Protein AF-A0A7S0C6I2-F1 (afdb_monomer)

Radius of gyration: 25.21 Å; Cα contacts (8 Å, |Δi|>4): 62; chains: 1; bounding box: 60×51×54 Å

InterPro domains:
  IPR029026 tRNA (guanine-N1-)-methyltransferase, N-terminal [G3DSA:3.40.1280.10] (1-73)
  IPR029028 Alpha/beta knot methyltransferases [SSF75217] (2-34)
  IPR033671 tRNA (guanosine(18)-2'-O)-methyltransferase [PTHR43453] (1-74)

Solvent-accessible surface area (backbone atoms only — not comparable to full-atom values): 8639 Å² total; per-residue (Å²): 118,74,87,77,50,95,73,87,85,82,80,93,74,83,79,93,60,92,72,72,57,70,69,58,51,50,50,55,52,51,51,52,48,44,70,77,40,64,76,73,64,75,80,67,49,72,68,55,51,35,53,49,39,52,56,52,48,24,56,55,36,38,70,65,70,51,49,74,67,54,50,52,51,52,50,53,42,51,53,44,28,52,60,16,54,70,51,66,79,50,65,74,92,76,56,50,74,70,56,50,52,45,37,52,51,16,55,54,42,43,52,54,48,52,55,50,52,49,53,44,48,51,53,16,45,63,74,38,49,68,49,43,78,54,62,75,73,93,65,74,75,80,79,128

Organism: NCBI:txid420281

Nearest PDB structures (foldseek):
  1i6z-assembly1_A  TM=3.130E-01  e=1.905E+00  Mus musculus
  8b3i-assembly1_e  TM=2.811E-01  e=5.757E+00  Homo sapiens

Mean predicted aligned error: 8.98 Å

Foldseek 3Di:
DVVPDPDDDDDDDDDDDPDDDPVVVVVVVVVVVCVVCVVVPDPDDLVRLLVVLLVPQLVVLLVVVDDPVNVVVLVVLVVLLVLLVVLVPDDPVPDDPVNVVSNVVSVVSVVVSVVSSVVSSVVSSVVCVVCSVPPDPPDPDPDD

pLDDT: mean 87.78, std 9.91, range [48.78, 96.19]

Sequence (144 aa):
MLTSCNFTVYLPLRGFADSLNLSVATALILHQLLHLCPNVIGDMSQSERRKLRLQWYSKLAAQRIMTRTEKKKRHKMTCLVRAGEAIAHRDISTLTVEQIAKLENAKIVNRELLEYDAAIALKAKKSILKFVDDPQPFFQPLSD

Secondary structure (DSSP, 8-state):
-GGG-S--------SS-----HHHHHHHHHHHHHHH-GGGSS---HHHHHHHHHHHHHHHHHHHHS-HHHHHHHHHHHHHHHHHHHHHTS-GGG--HHHHHHHHHHHHHHHHHHHHHHHHHHHHHHHHHHHHHSPPPS------

Structure (mmCIF, N/CA/C/O backbone):
data_AF-A0A7S0C6I2-F1
#
_entry.id   AF-A0A7S0C6I2-F1
#
loop_
_atom_site.group_PDB
_atom_site.id
_atom_site.type_symbol
_atom_site.label_atom_id
_atom_site.label_alt_id
_atom_site.label_comp_id
_atom_site.label_asym_id
_atom_site.label_entity_id
_atom_site.label_seq_id
_atom_site.pdbx_PDB_ins_code
_atom_site.Cartn_x
_atom_site.Cartn_y
_atom_site.Cartn_z
_atom_site.occupancy
_atom_site.B_iso_or_equiv
_atom_site.auth_seq_id
_atom_site.auth_comp_id
_atom_site.auth_asym_id
_atom_site.auth_atom_id
_atom_site.pdbx_PDB_model_num
ATOM 1 N N . MET A 1 1 ? -1.255 -28.393 -7.022 1.00 57.84 1 MET A N 1
ATOM 2 C CA . MET A 1 1 ? -0.413 -27.239 -7.414 1.00 57.84 1 MET A CA 1
ATOM 3 C C . MET A 1 1 ? 0.395 -27.547 -8.675 1.00 57.84 1 MET A C 1
ATOM 5 O O . MET A 1 1 ? 0.283 -26.777 -9.610 1.00 57.84 1 MET A O 1
ATOM 9 N N . LEU A 1 2 ? 1.098 -28.689 -8.769 1.00 72.56 2 LEU A N 1
ATOM 10 C CA . LEU A 1 2 ? 1.776 -29.118 -10.013 1.00 72.56 2 LEU A CA 1
ATOM 11 C C . LEU A 1 2 ? 0.816 -29.502 -11.154 1.00 72.56 2 LEU A C 1
ATOM 13 O O . LEU A 1 2 ? 1.112 -29.280 -12.318 1.00 72.56 2 LEU A O 1
ATOM 17 N N . THR A 1 3 ? -0.367 -30.018 -10.820 1.00 85.19 3 THR A N 1
ATOM 18 C CA . THR A 1 3 ? -1.409 -30.411 -11.784 1.00 85.19 3 THR A CA 1
ATOM 19 C C . THR A 1 3 ? -2.026 -29.245 -12.560 1.00 85.19 3 THR A C 1
ATOM 21 O O . THR A 1 3 ? -2.721 -29.474 -13.542 1.00 85.19 3 THR A O 1
ATOM 24 N N . SER A 1 4 ? -1.791 -28.002 -12.131 1.00 90.75 4 SER A N 1
ATOM 25 C CA . SER A 1 4 ? -2.284 -26.792 -12.802 1.00 90.75 4 SER A CA 1
ATOM 26 C C . SER A 1 4 ? -1.244 -26.167 -13.739 1.00 90.75 4 SER A C 1
ATOM 28 O O . SER A 1 4 ? -1.538 -25.160 -14.375 1.00 90.75 4 SER A O 1
ATOM 30 N N . CYS A 1 5 ? -0.030 -26.724 -13.813 1.00 89.25 5 CYS A N 1
ATOM 31 C CA . CYS A 1 5 ? 1.046 -26.218 -14.660 1.00 89.25 5 CYS A CA 1
ATOM 32 C C . CYS A 1 5 ? 1.053 -26.943 -16.012 1.00 89.25 5 CYS A C 1
ATOM 34 O O . CYS A 1 5 ? 1.007 -28.168 -16.059 1.00 89.25 5 CYS A O 1
ATOM 36 N N . ASN A 1 6 ? 1.175 -26.198 -17.115 1.00 91.75 6 ASN A N 1
ATOM 37 C CA . ASN A 1 6 ? 1.312 -26.792 -18.451 1.00 91.75 6 ASN A CA 1
ATOM 38 C C . ASN A 1 6 ? 2.705 -27.387 -18.700 1.00 91.75 6 ASN A C 1
ATOM 40 O O . ASN A 1 6 ? 2.843 -28.323 -19.479 1.00 91.75 6 ASN A O 1
ATOM 44 N N . PHE A 1 7 ? 3.733 -26.846 -18.041 1.00 88.56 7 PHE A N 1
ATOM 45 C CA . PHE A 1 7 ? 5.123 -27.244 -18.228 1.00 88.56 7 PHE A CA 1
ATOM 46 C C . PHE A 1 7 ? 5.849 -27.311 -16.889 1.00 88.56 7 PHE A C 1
ATOM 48 O O . PHE A 1 7 ? 5.540 -26.563 -15.960 1.00 88.56 7 PHE A O 1
ATOM 55 N N . THR A 1 8 ? 6.837 -28.197 -16.812 1.00 89.94 8 THR A N 1
ATOM 56 C CA . THR A 1 8 ? 7.763 -28.306 -15.681 1.00 89.94 8 THR A CA 1
ATOM 57 C C . THR A 1 8 ? 9.176 -28.096 -16.204 1.00 89.94 8 THR A C 1
ATOM 59 O O . THR A 1 8 ? 9.577 -28.727 -17.178 1.00 89.94 8 THR A O 1
ATOM 62 N N . VAL A 1 9 ? 9.916 -27.183 -15.577 1.00 88.81 9 VAL A N 1
ATOM 63 C CA . VAL A 1 9 ? 11.289 -26.834 -15.957 1.00 88.81 9 VAL A CA 1
ATOM 64 C C . VAL A 1 9 ? 12.233 -27.329 -14.871 1.00 88.81 9 VAL A C 1
ATOM 66 O O . VAL A 1 9 ? 11.977 -27.123 -13.686 1.00 88.81 9 VAL A O 1
ATOM 69 N N . TYR A 1 10 ? 13.329 -27.962 -15.281 1.00 89.69 10 TYR A N 1
ATOM 70 C CA . TYR A 1 10 ? 14.346 -28.498 -14.382 1.00 89.69 10 TYR A CA 1
ATOM 71 C C . TYR A 1 10 ? 15.635 -27.690 -14.515 1.00 89.69 10 TYR A C 1
ATOM 73 O O . TYR A 1 10 ? 16.121 -27.463 -15.622 1.00 89.69 10 TYR A O 1
ATOM 81 N N . LEU A 1 11 ? 16.198 -27.270 -13.382 1.00 88.50 11 LEU A N 1
ATOM 82 C CA . LEU A 1 11 ? 17.535 -26.684 -13.335 1.00 88.50 11 LEU A CA 1
ATOM 83 C C . LEU A 1 11 ? 18.550 -27.814 -13.123 1.00 88.50 11 LEU A C 1
ATOM 85 O O . LEU A 1 11 ? 18.400 -28.568 -12.160 1.00 88.50 11 LEU A O 1
ATOM 89 N N . PRO A 1 12 ? 19.569 -27.961 -13.987 1.00 88.25 12 PRO A N 1
ATOM 90 C CA . PRO A 1 12 ? 20.570 -29.003 -13.817 1.00 88.25 12 PRO A CA 1
ATOM 91 C C . PRO A 1 12 ? 21.426 -28.698 -12.585 1.00 88.25 12 PRO A C 1
ATOM 93 O O . PRO A 1 12 ? 22.185 -27.728 -12.567 1.00 88.25 12 PRO A O 1
ATOM 96 N N . LEU A 1 13 ? 21.313 -29.536 -11.556 1.00 88.69 13 LEU A N 1
ATOM 97 C CA . LEU A 1 13 ? 22.141 -29.460 -10.354 1.00 88.69 13 LEU A CA 1
ATOM 98 C C . LEU A 1 13 ? 23.304 -30.443 -10.476 1.00 88.69 13 LEU A C 1
ATOM 100 O O . LEU A 1 13 ? 23.138 -31.567 -10.947 1.00 88.69 13 LEU A O 1
ATOM 104 N N . ARG A 1 14 ? 24.500 -30.009 -10.074 1.00 87.19 14 ARG A N 1
ATOM 105 C CA . ARG A 1 14 ? 25.685 -30.868 -9.956 1.00 87.19 14 ARG A CA 1
ATOM 106 C C . ARG A 1 14 ? 26.130 -30.885 -8.496 1.00 87.19 14 ARG A C 1
ATOM 108 O O . ARG A 1 14 ? 26.195 -29.830 -7.871 1.00 87.19 14 ARG A O 1
ATOM 115 N N . GLY A 1 15 ? 26.474 -32.064 -7.983 1.00 85.69 15 GLY A N 1
ATOM 116 C CA . GLY A 1 15 ? 26.903 -32.265 -6.595 1.00 85.69 15 GLY A CA 1
ATOM 117 C C . GLY A 1 15 ? 25.822 -32.897 -5.715 1.00 85.69 15 GLY A C 1
ATOM 118 O O . GLY A 1 15 ? 24.843 -33.430 -6.221 1.00 85.69 15 GLY A O 1
ATOM 119 N N . PHE A 1 16 ? 26.022 -32.845 -4.396 1.00 82.31 16 PHE A N 1
ATOM 120 C CA . PHE A 1 16 ? 25.155 -33.482 -3.389 1.00 82.31 16 PHE A CA 1
ATOM 121 C C . PHE A 1 16 ? 23.925 -32.651 -2.991 1.00 82.31 16 PHE A C 1
ATOM 123 O O . PHE A 1 16 ? 23.209 -33.018 -2.066 1.00 82.31 16 PHE A O 1
ATOM 130 N N . ALA A 1 17 ? 23.714 -31.491 -3.615 1.00 84.19 17 ALA A N 1
ATOM 131 C CA . ALA A 1 17 ? 22.591 -30.622 -3.286 1.00 84.19 17 ALA A CA 1
ATOM 132 C C . ALA A 1 17 ? 21.351 -31.029 -4.095 1.00 84.19 17 ALA A C 1
ATOM 134 O O . ALA A 1 17 ? 21.341 -30.902 -5.319 1.00 84.19 17 ALA A O 1
ATOM 135 N N . ASP A 1 18 ? 20.293 -31.444 -3.397 1.00 84.62 18 ASP A N 1
ATOM 136 C CA . ASP A 1 18 ? 19.033 -31.883 -4.016 1.00 84.62 18 ASP A CA 1
ATOM 137 C C . ASP A 1 18 ? 18.115 -30.720 -4.429 1.00 84.62 18 ASP A C 1
ATOM 139 O O . ASP A 1 18 ? 17.132 -30.907 -5.147 1.00 84.62 18 ASP A O 1
ATOM 143 N N . SER A 1 19 ? 18.399 -29.498 -3.967 1.00 90.19 19 SER A N 1
ATOM 144 C CA . SER A 1 19 ? 17.605 -28.313 -4.296 1.00 90.19 19 SER A CA 1
ATOM 145 C C . SER A 1 19 ? 18.411 -27.019 -4.204 1.00 90.19 19 SER A C 1
ATOM 147 O O . SER A 1 19 ? 19.465 -26.947 -3.572 1.00 90.19 19 SER A O 1
ATOM 149 N N . LEU A 1 20 ? 17.887 -25.975 -4.844 1.00 88.50 20 LEU A N 1
ATOM 150 C CA . LEU A 1 20 ? 18.382 -24.608 -4.725 1.00 88.50 20 LEU A CA 1
ATOM 151 C C . LEU A 1 20 ? 17.497 -23.810 -3.772 1.00 88.50 20 LEU A C 1
ATOM 153 O O . LEU A 1 20 ? 16.304 -24.076 -3.625 1.00 88.50 20 LEU A O 1
ATOM 157 N N . ASN A 1 21 ? 18.066 -22.752 -3.197 1.00 92.94 21 ASN A N 1
ATOM 158 C CA . ASN A 1 21 ? 17.265 -21.725 -2.546 1.00 92.94 21 ASN A CA 1
ATOM 159 C C . ASN A 1 21 ? 16.255 -21.140 -3.550 1.00 92.94 21 ASN A C 1
ATOM 161 O O . ASN A 1 21 ? 16.605 -20.886 -4.705 1.00 92.94 21 ASN A O 1
ATOM 165 N N . LEU A 1 22 ? 15.024 -20.885 -3.099 1.00 92.75 22 LEU A N 1
ATOM 166 C CA . LEU A 1 22 ? 13.958 -20.319 -3.924 1.00 92.75 22 LEU A CA 1
ATOM 167 C C . LEU A 1 22 ? 14.399 -19.045 -4.660 1.00 92.75 22 LEU A C 1
ATOM 169 O O . LEU A 1 22 ? 14.110 -18.897 -5.848 1.00 92.75 22 LEU A O 1
ATOM 173 N N . SER A 1 23 ? 15.121 -18.143 -3.990 1.00 95.44 23 SER A N 1
ATOM 174 C CA . SER A 1 23 ? 15.588 -16.900 -4.616 1.00 95.44 23 SER A CA 1
ATOM 175 C C . SER A 1 23 ? 16.605 -17.169 -5.727 1.00 95.44 23 SER A C 1
ATOM 177 O O . SER A 1 23 ? 16.517 -16.570 -6.796 1.00 95.44 23 SER A O 1
ATOM 179 N N . VAL A 1 24 ? 17.515 -18.121 -5.510 1.00 93.69 24 VAL A N 1
ATOM 180 C CA . VAL A 1 24 ? 18.543 -18.518 -6.481 1.00 93.69 24 VAL A CA 1
ATOM 181 C C . VAL A 1 24 ? 17.908 -19.196 -7.693 1.00 93.69 24 VAL A C 1
ATOM 183 O O . VAL A 1 24 ? 18.182 -18.801 -8.824 1.00 93.69 24 VAL A O 1
ATOM 186 N N . ALA A 1 25 ? 17.010 -20.162 -7.476 1.00 93.44 25 ALA A N 1
ATOM 187 C CA . ALA A 1 25 ? 16.283 -20.827 -8.558 1.00 93.44 25 ALA A CA 1
ATOM 188 C C . ALA A 1 25 ? 15.478 -19.823 -9.400 1.00 93.44 25 ALA A C 1
ATOM 190 O O . ALA A 1 25 ? 15.546 -19.847 -10.628 1.00 93.44 25 ALA A O 1
ATOM 191 N N . THR A 1 26 ? 14.772 -18.894 -8.744 1.00 94.38 26 THR A N 1
ATOM 192 C CA . THR A 1 26 ? 13.989 -17.847 -9.421 1.00 94.38 26 THR A CA 1
ATOM 193 C C . THR A 1 26 ? 14.882 -16.933 -10.259 1.00 94.38 26 THR A C 1
ATOM 195 O O . THR A 1 26 ? 14.543 -16.629 -11.401 1.00 94.38 26 THR A O 1
ATOM 198 N N . ALA A 1 27 ? 16.035 -16.521 -9.724 1.00 95.25 27 ALA A N 1
ATOM 199 C CA . ALA A 1 27 ? 16.973 -15.656 -10.433 1.00 95.25 27 ALA A CA 1
ATOM 200 C C . ALA A 1 27 ? 17.556 -16.332 -11.684 1.00 95.25 27 ALA A C 1
ATOM 202 O O . ALA A 1 27 ? 17.596 -15.705 -12.741 1.00 95.25 27 ALA A O 1
ATOM 203 N N . LEU A 1 28 ? 17.952 -17.608 -11.593 1.00 94.00 28 LEU A N 1
ATOM 204 C CA . LEU A 1 28 ? 18.481 -18.368 -12.734 1.00 94.00 28 LEU A CA 1
ATOM 205 C C . LEU A 1 28 ? 17.437 -18.539 -13.844 1.00 94.00 28 LEU A C 1
ATOM 207 O O . LEU A 1 28 ? 17.747 -18.343 -15.020 1.00 94.00 28 LEU A O 1
ATOM 211 N N . ILE A 1 29 ? 16.193 -18.854 -13.472 1.00 93.19 29 ILE A N 1
ATOM 212 C CA . ILE A 1 29 ? 15.087 -18.978 -14.430 1.00 93.19 29 ILE A CA 1
ATOM 213 C C . ILE A 1 29 ? 14.807 -17.627 -15.096 1.00 93.19 29 ILE A C 1
ATOM 215 O O . ILE A 1 29 ? 14.729 -17.557 -16.321 1.00 93.19 29 ILE A O 1
ATOM 219 N N . LEU A 1 30 ? 14.695 -16.548 -14.314 1.00 92.69 30 LEU A N 1
ATOM 220 C CA . LEU A 1 30 ? 14.423 -15.216 -14.852 1.00 92.69 30 LEU A CA 1
ATOM 221 C C . LEU A 1 30 ? 15.546 -14.741 -15.781 1.00 92.69 30 LEU A C 1
ATOM 223 O O . LEU A 1 30 ? 15.263 -14.223 -16.855 1.00 92.69 30 LEU A O 1
ATOM 227 N N . HIS A 1 31 ? 16.806 -14.963 -15.404 1.00 92.50 31 HIS A N 1
ATOM 228 C CA . HIS A 1 31 ? 17.958 -14.643 -16.244 1.00 92.50 31 HIS A CA 1
ATOM 229 C C . HIS A 1 31 ? 17.875 -15.348 -17.604 1.00 92.50 31 HIS A C 1
ATOM 231 O O . HIS A 1 31 ? 18.006 -14.704 -18.645 1.00 92.50 31 HIS A O 1
ATOM 237 N N . GLN A 1 32 ? 17.592 -16.654 -17.607 1.00 92.38 32 GLN A N 1
ATOM 238 C CA . GLN A 1 32 ? 17.458 -17.408 -18.851 1.00 92.38 32 GLN A CA 1
ATOM 239 C C . GLN A 1 32 ? 16.274 -16.916 -19.695 1.00 92.38 32 GLN A C 1
ATOM 241 O O . GLN A 1 32 ? 16.405 -16.789 -20.911 1.00 92.38 32 GLN A O 1
ATOM 246 N N . LEU A 1 33 ? 15.137 -16.596 -19.069 1.00 90.62 33 LEU A N 1
ATOM 247 C CA . LEU A 1 33 ? 13.969 -16.048 -19.766 1.00 90.62 33 LEU A CA 1
ATOM 248 C C . LEU A 1 33 ? 14.272 -14.702 -20.432 1.00 90.62 33 LEU A C 1
ATOM 250 O O . LEU A 1 33 ? 13.894 -14.500 -21.583 1.00 90.62 33 LEU A O 1
ATOM 254 N N . LEU A 1 34 ? 14.981 -13.805 -19.745 1.00 90.94 34 LEU A N 1
ATOM 255 C CA . LEU A 1 34 ? 15.376 -12.512 -20.309 1.00 90.94 34 LEU A CA 1
ATOM 256 C C . LEU A 1 34 ? 16.382 -12.667 -21.455 1.00 90.94 34 LEU A C 1
ATOM 258 O O . LEU A 1 34 ? 16.329 -11.899 -22.413 1.00 90.94 34 LEU A O 1
ATOM 262 N N . HIS A 1 35 ? 17.257 -13.676 -21.398 1.00 90.69 35 HIS A N 1
ATOM 263 C CA . HIS A 1 35 ? 18.170 -13.971 -22.499 1.00 90.69 35 HIS A CA 1
ATOM 264 C C . HIS A 1 35 ? 17.433 -14.530 -23.728 1.00 90.69 35 HIS A C 1
ATOM 266 O O . HIS A 1 35 ? 17.750 -14.153 -24.858 1.00 90.69 35 HIS A O 1
ATOM 272 N N . LEU A 1 36 ? 16.453 -15.416 -23.524 1.00 91.69 36 LEU A N 1
ATOM 273 C CA . LEU A 1 36 ? 15.659 -16.007 -24.609 1.00 91.69 36 LEU A CA 1
ATOM 274 C C . LEU A 1 36 ? 14.665 -15.010 -25.221 1.00 91.69 36 LEU A C 1
ATOM 276 O O . LEU A 1 36 ? 14.382 -15.071 -26.416 1.00 91.69 36 LEU A O 1
ATOM 280 N N . CYS A 1 37 ? 14.128 -14.096 -24.412 1.00 89.25 37 CYS A N 1
ATOM 281 C CA . CYS A 1 37 ? 13.126 -13.115 -24.820 1.00 89.25 37 CYS A CA 1
ATOM 282 C C . CYS A 1 37 ? 13.522 -11.701 -24.358 1.00 89.25 37 CYS A C 1
ATOM 284 O O . CYS A 1 37 ? 12.901 -11.155 -23.442 1.00 89.25 37 CYS A O 1
ATOM 286 N N . PRO A 1 38 ? 14.509 -11.061 -25.011 1.00 84.38 38 PRO A N 1
ATOM 287 C CA . PRO A 1 38 ? 14.955 -9.717 -24.630 1.00 84.38 38 PRO A CA 1
ATOM 288 C C . PRO A 1 38 ? 13.847 -8.662 -24.781 1.00 84.38 38 PRO A C 1
ATOM 290 O O . PRO A 1 38 ? 13.778 -7.708 -24.010 1.00 84.38 38 PRO A O 1
ATOM 293 N N . ASN A 1 39 ? 12.916 -8.879 -25.714 1.00 82.94 39 ASN A N 1
ATOM 294 C CA . ASN A 1 39 ? 11.789 -7.981 -25.974 1.00 82.94 39 ASN A CA 1
ATOM 295 C C . ASN A 1 39 ? 10.706 -8.011 -24.882 1.00 82.94 39 ASN A C 1
ATOM 297 O O . ASN A 1 39 ? 9.766 -7.226 -24.945 1.00 82.94 39 ASN A O 1
ATOM 301 N N . VAL A 1 40 ? 10.805 -8.898 -23.881 1.00 81.94 40 VAL A N 1
ATOM 302 C CA . VAL A 1 40 ? 9.832 -8.947 -22.775 1.00 81.94 40 VAL A CA 1
ATOM 303 C C . VAL A 1 40 ? 9.923 -7.703 -21.877 1.00 81.94 40 VAL A C 1
ATOM 305 O O . VAL A 1 40 ? 9.001 -7.396 -21.120 1.00 81.94 40 VAL A O 1
ATOM 308 N N . ILE A 1 41 ? 11.040 -6.972 -21.944 1.00 80.12 41 ILE A N 1
ATOM 309 C CA . ILE A 1 41 ? 11.265 -5.758 -21.166 1.00 80.12 41 ILE A CA 1
ATOM 310 C C . ILE A 1 41 ? 10.671 -4.559 -21.907 1.00 80.12 41 ILE A C 1
ATOM 312 O O . ILE A 1 41 ? 11.051 -4.248 -23.030 1.00 80.12 41 ILE A O 1
ATOM 316 N N . GLY A 1 42 ? 9.814 -3.801 -21.222 1.00 76.94 42 GLY A N 1
ATOM 317 C CA . GLY A 1 42 ? 9.437 -2.459 -21.667 1.00 76.94 42 GLY A CA 1
ATOM 318 C C . GLY A 1 42 ? 8.181 -2.365 -22.532 1.00 76.94 42 GLY A C 1
ATOM 319 O O . GLY A 1 42 ? 7.871 -1.261 -22.972 1.00 76.94 42 GLY A O 1
ATOM 320 N N . ASP A 1 43 ? 7.401 -3.435 -22.675 1.00 82.44 43 ASP A N 1
ATOM 321 C CA . ASP A 1 43 ? 6.148 -3.447 -23.459 1.00 82.44 43 ASP A CA 1
ATOM 322 C C . ASP A 1 43 ? 4.995 -2.612 -22.848 1.00 82.44 43 ASP A C 1
ATOM 324 O O . ASP A 1 43 ? 3.892 -2.514 -23.369 1.00 82.44 43 ASP A O 1
ATOM 328 N N . MET A 1 44 ? 5.234 -1.957 -21.710 1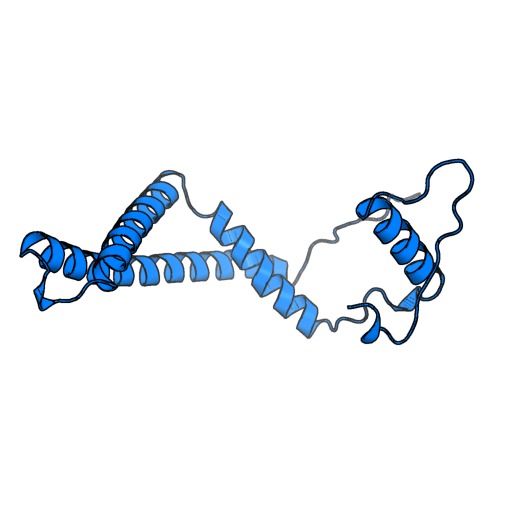.00 87.31 44 MET A N 1
ATOM 329 C CA . MET A 1 44 ? 4.240 -1.100 -21.072 1.00 87.31 44 MET A CA 1
ATOM 330 C C . MET A 1 44 ? 4.104 0.236 -21.804 1.00 87.31 44 MET A C 1
ATOM 332 O O . MET A 1 44 ? 5.088 0.981 -21.922 1.00 87.31 44 MET A O 1
ATOM 336 N N . SER A 1 45 ? 2.878 0.595 -22.191 1.00 90.31 45 SER 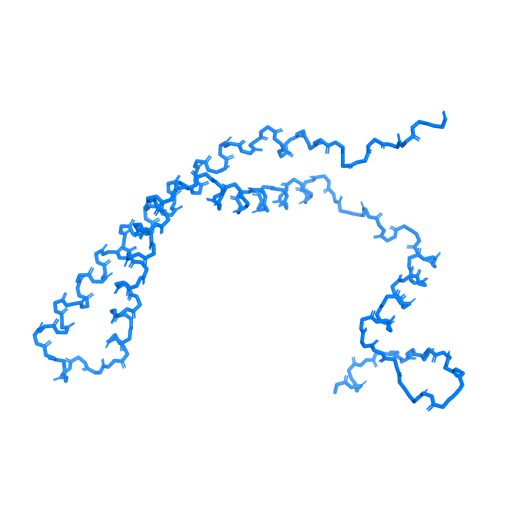A N 1
ATOM 337 C CA . SER A 1 45 ? 2.593 1.864 -22.863 1.00 90.31 45 SER A CA 1
ATOM 338 C C . SER A 1 45 ? 2.930 3.069 -21.980 1.00 90.31 45 SER A C 1
ATOM 340 O O . SER A 1 45 ? 2.890 3.013 -20.745 1.00 90.31 45 SER A O 1
ATOM 342 N N . GLN A 1 46 ? 3.200 4.221 -22.597 1.00 88.75 46 GLN A N 1
ATOM 343 C CA . GLN A 1 46 ? 3.486 5.444 -21.840 1.00 88.75 46 GLN A CA 1
ATOM 344 C C . GLN A 1 46 ? 2.319 5.845 -20.920 1.00 88.75 46 GLN A C 1
ATOM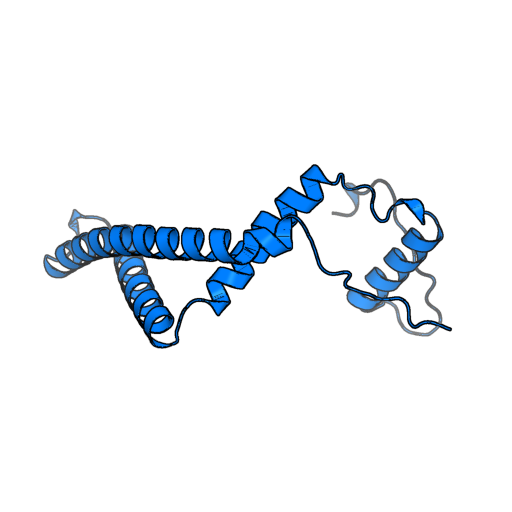 346 O O . GLN A 1 46 ? 2.545 6.374 -19.829 1.00 88.75 46 GLN A O 1
ATOM 351 N N . SER A 1 47 ? 1.080 5.544 -21.322 1.00 91.25 47 SER A N 1
ATOM 352 C CA . SER A 1 47 ? -0.122 5.800 -20.525 1.00 91.25 47 SER A CA 1
ATOM 353 C C . SER A 1 47 ? -0.168 4.950 -19.246 1.00 91.25 47 SER A C 1
ATOM 355 O O . SER A 1 47 ? -0.423 5.472 -18.156 1.00 91.25 47 SER A O 1
ATOM 357 N N . GLU A 1 48 ? 0.173 3.664 -19.347 1.00 91.81 48 GLU A N 1
ATOM 358 C CA . GLU A 1 48 ? 0.236 2.736 -18.217 1.00 91.81 48 GLU A CA 1
ATOM 359 C C . GLU A 1 48 ? 1.404 3.067 -17.296 1.00 91.81 48 GLU A C 1
ATOM 361 O O . GLU A 1 48 ? 1.220 3.153 -16.079 1.00 91.81 48 GLU A O 1
ATOM 366 N N . ARG A 1 49 ? 2.581 3.367 -17.863 1.00 90.81 49 ARG A N 1
ATOM 367 C CA . ARG A 1 49 ? 3.743 3.826 -17.088 1.00 90.81 49 ARG A CA 1
ATOM 368 C C . ARG A 1 49 ? 3.401 5.083 -16.296 1.00 90.81 49 ARG A C 1
ATOM 370 O O . ARG A 1 49 ? 3.711 5.170 -15.108 1.00 90.81 49 ARG A O 1
ATOM 377 N N . ARG A 1 50 ? 2.719 6.048 -16.922 1.00 92.25 50 ARG A N 1
ATOM 378 C CA . ARG A 1 50 ? 2.260 7.277 -16.261 1.00 92.25 50 ARG A CA 1
ATOM 379 C C . ARG A 1 50 ? 1.278 6.975 -15.129 1.00 92.25 50 ARG A C 1
ATOM 381 O O . ARG A 1 50 ? 1.424 7.523 -14.036 1.00 92.25 50 ARG A O 1
ATOM 388 N N . LYS A 1 51 ? 0.309 6.083 -15.359 1.00 93.00 51 LYS A N 1
ATOM 389 C CA . LYS A 1 51 ? -0.657 5.642 -14.340 1.00 93.00 51 LYS A CA 1
ATOM 390 C C . LYS A 1 51 ? 0.046 4.994 -13.144 1.00 93.00 51 LYS A C 1
ATOM 392 O O . LYS A 1 51 ? -0.266 5.342 -12.004 1.00 93.00 51 LYS A O 1
ATOM 397 N N . LEU A 1 52 ? 1.020 4.116 -13.385 1.00 93.00 52 LEU A N 1
ATOM 398 C CA . LEU A 1 52 ? 1.819 3.500 -12.323 1.00 93.00 52 LEU A CA 1
ATOM 399 C C . LEU A 1 52 ? 2.659 4.529 -11.565 1.00 93.00 52 LEU A C 1
ATOM 401 O O . LEU A 1 52 ? 2.626 4.532 -10.335 1.00 93.00 52 LEU A O 1
ATOM 405 N N . ARG A 1 53 ? 3.341 5.453 -12.259 1.00 93.31 53 ARG A N 1
ATOM 406 C CA . ARG A 1 53 ? 4.089 6.546 -11.607 1.00 93.31 53 ARG A CA 1
ATOM 407 C C . ARG A 1 53 ? 3.184 7.374 -10.706 1.00 93.31 53 ARG A C 1
ATOM 409 O O . ARG A 1 53 ? 3.523 7.598 -9.548 1.00 93.31 53 ARG A O 1
ATOM 416 N N . LEU A 1 54 ? 2.000 7.755 -11.187 1.00 93.00 54 LEU A N 1
ATOM 417 C CA . LEU A 1 54 ? 1.028 8.498 -10.386 1.00 93.00 54 LEU A CA 1
ATOM 418 C C . LEU A 1 54 ? 0.633 7.731 -9.114 1.00 93.00 54 LEU A C 1
ATOM 420 O O . LEU A 1 54 ? 0.542 8.323 -8.037 1.00 93.00 54 LEU A O 1
ATOM 424 N N . GLN A 1 55 ? 0.428 6.416 -9.209 1.00 92.25 55 GLN A N 1
ATOM 425 C CA . GLN A 1 55 ? 0.086 5.576 -8.059 1.00 92.25 55 GLN A CA 1
ATOM 426 C C . GLN A 1 55 ? 1.253 5.403 -7.079 1.00 92.25 55 GLN A C 1
ATOM 428 O O . GLN A 1 55 ? 1.061 5.510 -5.868 1.00 92.25 55 GLN A O 1
ATOM 433 N N . TRP A 1 56 ? 2.457 5.121 -7.567 1.00 93.12 56 TRP A N 1
ATOM 434 C CA . TRP A 1 56 ? 3.604 4.806 -6.714 1.00 93.12 56 TRP A CA 1
ATOM 435 C C . TRP A 1 56 ? 4.228 6.054 -6.108 1.00 93.12 56 TRP A C 1
ATOM 437 O O . TRP A 1 56 ? 4.456 6.102 -4.898 1.00 93.12 56 TRP A O 1
ATOM 447 N N . TYR A 1 57 ? 4.445 7.094 -6.913 1.00 93.88 57 TYR A N 1
ATOM 448 C CA . TYR A 1 57 ? 5.042 8.332 -6.423 1.00 93.88 57 TYR A CA 1
ATOM 449 C C . TYR A 1 57 ? 4.128 9.006 -5.404 1.00 93.88 57 TYR A C 1
ATOM 451 O O . TYR A 1 57 ? 4.629 9.547 -4.425 1.00 93.88 57 TYR A O 1
ATOM 459 N N . SER A 1 58 ? 2.800 8.919 -5.556 1.00 92.31 58 SER A N 1
ATOM 460 C CA . SER A 1 58 ? 1.880 9.536 -4.590 1.00 92.31 58 SER A CA 1
ATOM 461 C C . SER A 1 58 ? 1.925 8.814 -3.246 1.00 92.31 58 SER A C 1
ATOM 463 O O . SER A 1 58 ? 1.969 9.473 -2.208 1.00 92.31 58 SER A O 1
ATOM 465 N N . LYS A 1 59 ? 2.012 7.476 -3.253 1.00 90.81 59 LYS A N 1
ATOM 466 C CA . LYS A 1 59 ? 2.220 6.674 -2.037 1.00 90.81 59 LYS A CA 1
ATOM 467 C C . LYS A 1 59 ? 3.546 7.016 -1.350 1.00 90.81 59 LYS A C 1
ATOM 469 O O . LYS A 1 59 ? 3.561 7.241 -0.141 1.00 90.81 59 LYS A O 1
ATOM 474 N N . LEU A 1 60 ? 4.640 7.105 -2.108 1.00 91.12 60 LEU A N 1
ATOM 475 C CA . LEU A 1 60 ? 5.963 7.453 -1.572 1.00 91.12 60 LEU A CA 1
ATOM 476 C C . LEU A 1 60 ? 6.006 8.887 -1.024 1.00 91.12 60 LEU A C 1
ATOM 478 O O . LEU A 1 60 ? 6.512 9.125 0.073 1.00 91.12 60 LEU A O 1
ATOM 482 N N . ALA A 1 61 ? 5.438 9.843 -1.758 1.00 92.56 61 ALA A N 1
ATOM 483 C CA . ALA A 1 61 ? 5.373 11.237 -1.346 1.00 92.56 61 ALA A CA 1
ATOM 484 C C . ALA A 1 61 ? 4.522 11.409 -0.084 1.00 92.56 61 ALA A C 1
ATOM 486 O O . ALA A 1 61 ? 4.956 12.088 0.842 1.00 92.56 61 ALA A O 1
ATOM 487 N N . ALA A 1 62 ? 3.373 10.734 0.022 1.00 89.06 62 ALA A N 1
ATOM 488 C CA . ALA A 1 62 ? 2.543 10.774 1.226 1.00 89.06 62 ALA A CA 1
ATOM 489 C C . ALA A 1 62 ? 3.326 10.346 2.481 1.00 89.06 62 ALA A C 1
ATOM 491 O O . ALA A 1 62 ? 3.245 11.005 3.516 1.00 89.06 62 ALA A O 1
ATOM 492 N N . GLN A 1 63 ? 4.157 9.302 2.386 1.00 86.6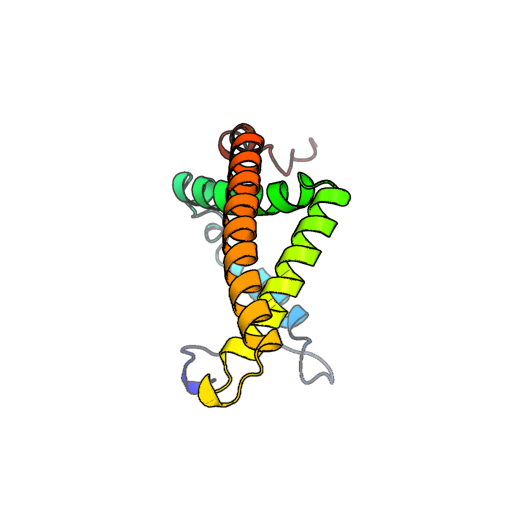2 63 GLN A N 1
ATOM 493 C CA . GLN A 1 63 ? 4.991 8.844 3.505 1.00 86.62 63 GLN A CA 1
ATOM 494 C C . GLN A 1 63 ? 6.064 9.862 3.932 1.00 86.62 63 GLN A C 1
ATOM 496 O O . GLN A 1 63 ? 6.436 9.909 5.114 1.00 86.62 63 GLN A O 1
ATOM 501 N N . ARG A 1 64 ? 6.573 10.659 2.984 1.00 89.12 64 ARG A N 1
ATOM 502 C CA . ARG A 1 64 ? 7.664 11.622 3.205 1.00 89.12 64 ARG A CA 1
ATOM 503 C C . ARG A 1 64 ? 7.188 13.030 3.562 1.00 89.12 64 ARG A C 1
ATOM 505 O O . ARG A 1 64 ? 7.873 13.708 4.313 1.00 89.12 64 ARG A O 1
ATOM 512 N N . ILE A 1 65 ? 6.027 13.453 3.064 1.00 89.00 65 ILE A N 1
ATOM 513 C CA . ILE A 1 65 ? 5.471 14.797 3.293 1.00 89.00 65 ILE A CA 1
ATOM 514 C C . ILE A 1 65 ? 4.981 14.978 4.729 1.00 89.00 65 ILE A C 1
ATOM 516 O O . ILE A 1 65 ? 4.993 16.096 5.239 1.00 89.00 65 ILE A O 1
ATOM 520 N N . MET A 1 66 ? 4.549 13.896 5.380 1.00 88.25 66 MET A N 1
ATOM 521 C CA . MET A 1 66 ? 4.116 13.962 6.770 1.00 88.25 66 MET A CA 1
ATOM 522 C C . MET A 1 66 ? 5.298 14.244 7.703 1.00 88.25 66 MET A C 1
ATOM 524 O O . MET A 1 66 ? 6.263 13.473 7.773 1.00 88.25 66 MET A O 1
ATOM 528 N N . THR A 1 67 ? 5.162 15.295 8.501 1.00 90.19 67 THR A N 1
ATOM 529 C CA . THR A 1 67 ? 6.050 15.597 9.624 1.00 90.19 67 THR A CA 1
ATOM 530 C C . THR A 1 67 ? 5.923 14.548 10.735 1.00 90.19 67 THR A C 1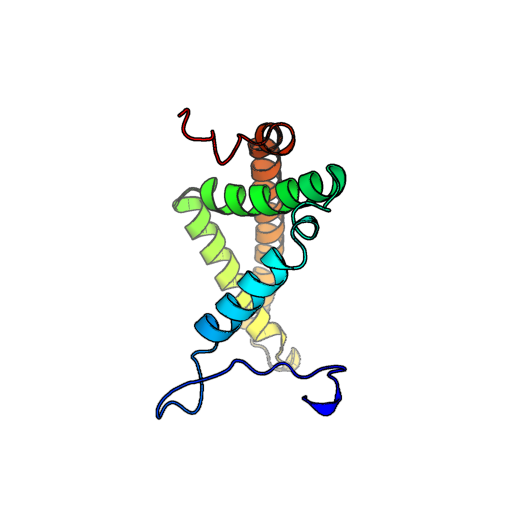
ATOM 532 O O . THR A 1 67 ? 4.973 13.760 10.800 1.00 90.19 67 THR A O 1
ATOM 535 N N . ARG A 1 68 ? 6.880 14.537 11.670 1.00 91.94 68 ARG A N 1
ATOM 536 C CA . ARG A 1 68 ? 6.855 13.630 12.831 1.00 91.94 68 ARG A CA 1
ATOM 537 C C . ARG A 1 68 ? 5.580 13.798 13.671 1.00 91.94 68 ARG A C 1
ATOM 539 O O . ARG A 1 68 ? 5.000 12.804 14.108 1.00 91.94 68 ARG A O 1
ATOM 546 N N . THR A 1 69 ? 5.133 15.037 13.870 1.00 92.81 69 THR A N 1
ATOM 547 C CA . THR A 1 69 ? 3.926 15.363 14.645 1.00 92.81 69 THR A CA 1
ATOM 548 C C . THR A 1 69 ? 2.664 14.858 13.951 1.00 92.81 69 THR A C 1
ATOM 550 O O . THR A 1 69 ? 1.822 14.222 14.583 1.00 92.81 69 THR A O 1
ATOM 553 N N . GLU A 1 70 ? 2.569 15.058 12.639 1.00 91.06 70 GLU A N 1
ATOM 554 C CA . GLU A 1 70 ? 1.467 14.570 11.803 1.00 91.06 70 GLU A CA 1
ATOM 555 C C . GLU A 1 70 ? 1.367 13.039 11.815 1.00 91.06 70 GLU A C 1
ATOM 557 O O . GLU A 1 70 ? 0.289 12.491 12.057 1.00 91.06 70 GLU A O 1
ATOM 562 N N . LYS A 1 71 ? 2.500 12.333 11.684 1.00 92.00 71 LYS A N 1
ATOM 563 C CA . LYS A 1 71 ? 2.551 10.864 11.806 1.00 92.00 71 LYS A CA 1
ATOM 564 C C . LYS A 1 71 ? 2.042 10.388 13.167 1.00 92.00 71 LYS A C 1
ATOM 566 O O . LYS A 1 71 ? 1.273 9.429 13.234 1.00 92.00 71 LYS A O 1
ATOM 571 N N . LYS A 1 72 ? 2.429 11.073 14.250 1.00 94.31 72 LYS A N 1
ATOM 572 C CA . LYS A 1 72 ? 1.968 10.755 15.611 1.00 94.31 72 LYS A CA 1
ATOM 573 C C . LYS A 1 72 ? 0.462 10.989 15.765 1.00 94.31 72 LYS A C 1
ATOM 575 O O . LYS A 1 72 ? -0.222 10.132 16.325 1.00 94.31 72 LYS A O 1
ATOM 580 N N . LYS A 1 73 ? -0.065 12.102 15.237 1.00 93.50 73 LYS A N 1
ATOM 581 C CA . LYS A 1 73 ? -1.508 12.399 15.236 1.00 93.50 73 LYS A CA 1
ATOM 582 C C . LYS A 1 73 ? -2.285 11.314 14.486 1.00 93.50 73 LYS A C 1
ATOM 584 O O . LYS A 1 73 ? -3.213 10.738 15.048 1.00 93.50 73 LYS A O 1
ATOM 589 N N . ARG A 1 74 ? -1.855 10.972 13.267 1.00 94.06 74 ARG A N 1
ATOM 590 C CA . ARG A 1 74 ? -2.461 9.913 12.447 1.00 94.06 74 ARG A CA 1
ATOM 591 C C . ARG A 1 74 ? -2.466 8.563 13.158 1.00 94.06 74 ARG A C 1
ATOM 593 O O . ARG A 1 74 ? -3.488 7.882 13.180 1.00 94.06 74 ARG A O 1
ATOM 600 N N . HIS A 1 75 ? -1.342 8.190 13.767 1.00 95.12 75 HIS A N 1
ATOM 601 C CA . HIS A 1 75 ? -1.236 6.950 14.529 1.00 95.12 75 HIS A CA 1
ATOM 602 C C . HIS A 1 75 ? -2.225 6.918 15.702 1.00 95.12 75 HIS A C 1
ATOM 604 O O . HIS A 1 75 ? -2.950 5.938 15.849 1.00 95.12 75 HIS A O 1
ATOM 610 N N . LYS A 1 76 ? -2.334 8.010 16.474 1.00 96.06 76 LYS A N 1
ATOM 611 C CA . LYS A 1 76 ? -3.312 8.123 17.570 1.00 96.06 76 LYS A CA 1
ATOM 612 C C . LYS A 1 76 ? -4.750 7.939 17.071 1.00 96.06 76 LYS A C 1
ATOM 614 O O . LYS A 1 76 ? -5.485 7.150 17.656 1.00 96.06 76 LYS A O 1
ATOM 619 N N . MET A 1 77 ? -5.126 8.623 15.987 1.00 95.19 77 MET A N 1
ATOM 620 C CA . MET A 1 77 ? -6.455 8.486 15.375 1.00 95.19 77 MET A CA 1
ATOM 621 C C . MET A 1 77 ? -6.710 7.040 14.924 1.00 95.19 77 MET A C 1
ATOM 623 O O . MET A 1 77 ? -7.731 6.459 15.270 1.00 95.19 77 MET A O 1
ATOM 627 N N . THR A 1 78 ? -5.732 6.413 14.264 1.00 96.12 78 THR A N 1
ATOM 628 C CA . THR A 1 78 ? -5.824 5.010 13.816 1.00 96.12 78 THR A CA 1
ATOM 629 C C . THR A 1 78 ? -6.029 4.043 14.987 1.00 96.12 78 THR A C 1
ATOM 631 O O . THR A 1 78 ? -6.840 3.125 14.899 1.00 96.12 78 THR A O 1
ATOM 634 N N . CYS A 1 79 ? -5.317 4.239 16.101 1.00 96.19 79 CYS A N 1
ATOM 635 C CA . CYS A 1 79 ? -5.474 3.404 17.293 1.00 96.19 79 CYS A CA 1
ATOM 636 C C . CYS A 1 79 ? -6.867 3.546 17.925 1.00 96.19 79 CYS A C 1
ATOM 638 O O . CYS A 1 79 ? -7.430 2.547 18.367 1.00 96.19 79 CYS A O 1
ATOM 640 N N . LEU A 1 80 ? -7.438 4.756 17.940 1.00 93.75 80 LEU A N 1
ATOM 641 C CA . LEU A 1 80 ? -8.800 4.987 18.434 1.00 93.75 80 LEU A CA 1
ATOM 642 C C . LEU A 1 80 ? -9.851 4.302 17.552 1.00 93.75 80 LEU A C 1
ATOM 644 O O . LEU A 1 80 ? -10.747 3.653 18.087 1.00 93.75 80 LEU A O 1
ATOM 648 N N . VAL A 1 81 ? -9.702 4.384 16.226 1.00 94.75 81 VAL A N 1
ATOM 649 C CA . VAL A 1 81 ? -10.595 3.706 15.272 1.00 94.75 81 VAL A CA 1
ATOM 650 C C . VAL A 1 81 ? -10.554 2.193 15.473 1.00 94.75 81 VAL A C 1
ATOM 652 O O . VAL A 1 81 ? -11.595 1.588 15.712 1.00 94.75 81 VAL A O 1
ATOM 655 N N . ARG A 1 82 ? -9.358 1.591 15.513 1.00 94.75 82 ARG A N 1
ATOM 656 C CA . ARG A 1 82 ? -9.190 0.145 15.759 1.00 94.75 82 ARG A CA 1
ATOM 657 C C . ARG A 1 82 ? -9.793 -0.305 17.086 1.00 94.75 82 ARG A C 1
ATOM 659 O O . ARG A 1 82 ? -10.386 -1.375 17.175 1.00 94.75 82 ARG A O 1
ATOM 666 N N . ALA A 1 83 ? -9.641 0.511 18.129 1.00 92.00 83 ALA A N 1
ATOM 667 C CA . ALA A 1 83 ? -10.232 0.220 19.427 1.00 92.00 83 ALA A CA 1
ATOM 668 C C . ALA A 1 83 ? -11.770 0.246 19.387 1.00 92.00 83 ALA A C 1
ATOM 670 O O . ALA A 1 83 ? -12.391 -0.481 20.158 1.00 92.00 83 ALA A O 1
ATOM 671 N N . GLY A 1 84 ? -12.375 1.063 18.518 1.00 91.44 84 GLY A N 1
ATOM 672 C CA . GLY A 1 84 ? -13.814 1.053 18.253 1.00 91.44 84 GLY A CA 1
ATOM 673 C C . GLY A 1 84 ? -14.257 -0.126 17.383 1.00 91.44 84 GLY A C 1
ATOM 674 O O . GLY A 1 84 ? -15.244 -0.775 17.710 1.00 91.44 84 GLY A O 1
ATOM 675 N N . GLU A 1 85 ? -13.509 -0.465 16.330 1.00 91.88 85 GLU A N 1
ATOM 676 C CA . GLU A 1 85 ? -13.781 -1.627 15.463 1.00 91.88 85 GLU A CA 1
ATOM 677 C C . GLU A 1 85 ? -13.792 -2.943 16.253 1.00 91.88 85 GLU A C 1
ATOM 679 O O . GLU A 1 85 ? -14.680 -3.773 16.075 1.00 91.88 85 GLU A O 1
ATOM 684 N N . ALA A 1 86 ? -12.872 -3.102 17.210 1.00 90.12 86 ALA A N 1
ATOM 685 C CA . ALA A 1 86 ? -12.842 -4.266 18.097 1.00 90.12 86 ALA A CA 1
ATOM 686 C C . ALA A 1 86 ? -14.104 -4.402 18.975 1.00 90.12 86 ALA A C 1
ATOM 688 O O . ALA A 1 86 ? -14.446 -5.503 19.407 1.00 90.12 86 ALA A O 1
ATOM 689 N N . ILE A 1 87 ? -14.788 -3.288 19.253 1.00 89.00 87 ILE A N 1
ATOM 690 C CA . ILE A 1 87 ? -16.051 -3.255 20.000 1.00 89.00 87 ILE A CA 1
ATOM 691 C C . ILE A 1 87 ? -17.234 -3.489 19.052 1.00 89.00 87 ILE A C 1
ATOM 693 O O . ILE A 1 87 ? -18.185 -4.159 19.437 1.00 89.00 87 ILE A O 1
ATOM 697 N N . ALA A 1 88 ? -17.157 -3.006 17.808 1.00 86.81 88 ALA A N 1
ATOM 698 C CA . ALA A 1 88 ? -18.225 -3.101 16.810 1.00 86.81 88 ALA A CA 1
ATOM 699 C C . ALA A 1 88 ? -18.622 -4.542 16.442 1.00 86.81 88 ALA A C 1
ATOM 701 O O . ALA A 1 88 ? -19.746 -4.771 16.011 1.00 86.81 88 ALA A O 1
ATOM 702 N N . HIS A 1 89 ? -17.716 -5.509 16.612 1.00 82.81 89 HIS A N 1
ATOM 703 C CA . HIS A 1 89 ? -17.999 -6.930 16.389 1.00 82.81 89 HIS A CA 1
ATOM 704 C C . HIS A 1 89 ? -18.795 -7.597 17.524 1.00 82.81 89 HIS A C 1
ATOM 706 O O . HIS A 1 89 ? -19.150 -8.768 17.401 1.00 82.81 89 HIS A O 1
ATOM 712 N N . ARG A 1 90 ? -19.045 -6.896 18.636 1.00 83.94 90 ARG A N 1
ATOM 713 C CA . ARG A 1 90 ? -19.814 -7.410 19.778 1.00 83.94 90 ARG A CA 1
ATOM 714 C C . ARG A 1 90 ? -21.287 -7.049 19.640 1.00 83.94 90 ARG A C 1
ATOM 716 O O . ARG A 1 90 ? -21.633 -6.056 19.005 1.00 83.94 90 ARG A O 1
ATOM 723 N N . ASP A 1 91 ? -22.140 -7.843 20.275 1.00 83.25 91 ASP A N 1
ATOM 724 C CA . ASP A 1 91 ? -23.575 -7.586 20.276 1.00 83.25 91 ASP A CA 1
ATOM 725 C C . ASP A 1 91 ? -23.902 -6.315 21.076 1.00 83.25 91 ASP A C 1
ATOM 727 O O . ASP A 1 91 ? -23.441 -6.139 22.209 1.00 83.25 91 ASP A O 1
ATOM 731 N N . ILE A 1 92 ? -24.696 -5.423 20.481 1.00 78.38 92 ILE A N 1
ATOM 732 C CA . ILE A 1 92 ? -24.969 -4.073 20.999 1.00 78.38 92 ILE A CA 1
ATOM 733 C C . ILE A 1 92 ? -25.667 -4.137 22.361 1.00 78.38 92 ILE A C 1
ATOM 735 O O . ILE A 1 92 ? -25.402 -3.311 23.233 1.00 78.38 92 ILE A O 1
ATOM 739 N N . SER A 1 93 ? -26.502 -5.157 22.561 1.00 78.19 93 SER A N 1
ATOM 740 C CA . SER A 1 93 ? -27.230 -5.435 23.805 1.00 78.19 93 SER A CA 1
ATOM 741 C C . SER A 1 93 ? -26.317 -5.709 25.013 1.00 78.19 93 SER A C 1
ATOM 743 O O . SER A 1 93 ? -26.748 -5.562 26.154 1.00 78.19 93 SER A O 1
ATOM 745 N N . THR A 1 94 ? -25.054 -6.075 24.774 1.00 85.81 94 THR A N 1
ATOM 746 C CA . THR A 1 94 ? -24.071 -6.439 25.812 1.00 85.81 94 THR A CA 1
ATOM 747 C C . THR A 1 94 ? -23.062 -5.332 26.125 1.00 85.81 94 THR A C 1
ATOM 749 O O . THR A 1 94 ? -22.187 -5.507 26.976 1.00 85.81 94 THR A O 1
ATOM 752 N N . LEU A 1 95 ? -23.156 -4.194 25.430 1.00 87.19 95 LEU A N 1
ATOM 753 C CA . LEU A 1 95 ? -22.198 -3.100 25.552 1.00 87.19 95 LEU A CA 1
ATOM 754 C C . LEU A 1 95 ? -22.501 -2.210 26.758 1.00 87.19 95 LEU A C 1
ATOM 756 O O . LEU A 1 95 ? -23.642 -1.834 27.017 1.00 87.19 95 LEU A O 1
ATOM 760 N N . THR A 1 96 ? -21.448 -1.799 27.463 1.00 91.44 96 THR A N 1
ATOM 761 C CA . THR A 1 96 ? -21.568 -0.765 28.498 1.00 91.44 96 THR A CA 1
ATOM 762 C C . THR A 1 96 ? -21.746 0.619 27.871 1.00 91.44 96 THR A C 1
ATOM 764 O O . THR A 1 96 ? -21.322 0.868 26.740 1.00 91.44 96 THR A O 1
ATOM 767 N N . VAL A 1 97 ? -22.308 1.565 28.630 1.00 90.25 97 VAL A N 1
ATOM 768 C CA . VAL A 1 97 ? -22.478 2.968 28.198 1.00 90.25 97 VAL A CA 1
ATOM 769 C C . VAL A 1 97 ? -21.149 3.580 27.728 1.00 90.25 97 VAL A C 1
ATOM 771 O O . VAL A 1 97 ? -21.095 4.250 26.699 1.00 90.25 97 VAL A O 1
ATOM 774 N N . GLU A 1 98 ? -20.047 3.277 28.419 1.00 90.12 98 GLU A N 1
ATOM 775 C CA . GLU A 1 98 ? -18.701 3.724 28.038 1.00 90.12 98 GLU A CA 1
ATOM 776 C C . GLU A 1 98 ? -18.226 3.132 26.701 1.00 90.12 98 GLU A C 1
ATOM 778 O O . GLU A 1 98 ? -17.563 3.809 25.913 1.00 90.12 98 GLU A O 1
ATOM 783 N N . GLN A 1 99 ? -18.562 1.870 26.417 1.00 88.81 99 GLN A N 1
ATOM 784 C CA . GLN A 1 99 ? -18.206 1.211 25.158 1.00 88.81 99 GLN A CA 1
ATOM 785 C C . GLN A 1 99 ? -19.014 1.763 23.981 1.00 88.81 99 GLN A C 1
ATOM 787 O O . GLN A 1 99 ? -18.453 1.932 22.896 1.00 88.81 99 GLN A O 1
ATOM 792 N N . ILE A 1 100 ? -20.288 2.098 24.204 1.00 88.62 100 ILE A N 1
ATOM 793 C CA . ILE A 1 100 ? -21.140 2.769 23.214 1.00 88.62 100 ILE A CA 1
ATOM 794 C C . ILE A 1 100 ? -20.567 4.156 22.894 1.00 88.62 100 ILE A C 1
ATOM 796 O O . ILE A 1 100 ? -20.307 4.453 21.728 1.00 88.62 100 ILE A O 1
ATOM 800 N N . ALA A 1 101 ? -20.246 4.957 23.915 1.00 89.94 101 ALA A N 1
ATOM 801 C CA . ALA A 1 101 ? -19.622 6.269 23.725 1.00 89.94 101 ALA A CA 1
ATOM 802 C C . ALA A 1 101 ? -18.271 6.172 22.987 1.00 89.94 101 ALA A C 1
ATOM 804 O O . ALA A 1 101 ? -17.963 6.972 22.100 1.00 89.94 101 ALA A O 1
ATOM 805 N N . LYS A 1 102 ? -17.460 5.152 23.297 1.00 90.75 102 LYS A N 1
ATOM 806 C CA . LYS A 1 102 ? -16.190 4.894 22.602 1.00 90.75 102 LYS A CA 1
ATOM 807 C C . LYS A 1 102 ? -16.391 4.511 21.133 1.00 90.75 102 LYS A C 1
ATOM 809 O O . LYS A 1 102 ? -15.592 4.930 20.295 1.00 90.75 102 LYS A O 1
ATOM 814 N N . LEU A 1 103 ? -17.436 3.746 20.817 1.00 91.38 103 LEU A N 1
ATOM 815 C CA . LEU A 1 103 ? -17.798 3.379 19.448 1.00 91.38 103 LEU A CA 1
ATOM 816 C C . LEU A 1 103 ? -18.254 4.602 18.641 1.00 91.38 103 LEU A C 1
ATOM 818 O O . LEU A 1 103 ? -17.848 4.765 17.491 1.00 91.38 103 LEU A O 1
ATOM 822 N N . GLU A 1 104 ? -19.054 5.484 19.238 1.00 91.75 104 GLU A N 1
ATOM 823 C CA . GLU A 1 104 ? -19.466 6.743 18.606 1.00 91.75 104 GLU A CA 1
ATOM 824 C C . GLU A 1 104 ? -18.277 7.664 18.353 1.00 91.75 104 GLU A C 1
ATOM 826 O O . GLU A 1 104 ? -18.076 8.126 17.227 1.00 91.75 104 GLU A O 1
ATOM 831 N N . ASN A 1 105 ? -17.425 7.850 19.363 1.00 93.75 105 ASN A N 1
ATOM 832 C CA . ASN A 1 105 ? -16.203 8.631 19.219 1.00 93.75 105 ASN A CA 1
ATOM 833 C C . ASN A 1 105 ? -15.285 8.045 18.131 1.00 93.75 105 ASN A C 1
ATOM 835 O O . ASN A 1 105 ? -14.730 8.785 17.322 1.00 93.75 105 ASN A O 1
ATOM 839 N N . ALA A 1 106 ? -15.164 6.716 18.046 1.00 93.00 106 ALA A N 1
ATOM 840 C CA . ALA A 1 106 ? -14.379 6.068 16.996 1.00 93.00 106 ALA A CA 1
ATOM 841 C C . ALA A 1 106 ? -14.929 6.355 15.589 1.00 93.00 106 ALA A C 1
ATOM 843 O O . ALA A 1 106 ? -14.138 6.565 14.670 1.00 93.00 106 ALA A O 1
ATOM 844 N N . LYS A 1 107 ? -16.256 6.425 15.407 1.00 94.25 107 LYS A N 1
ATOM 845 C CA . LYS A 1 107 ? -16.873 6.799 14.119 1.00 94.25 107 LYS A CA 1
ATOM 846 C C . LYS A 1 107 ? -16.537 8.239 13.725 1.00 94.25 107 LYS A C 1
ATOM 848 O O . LYS A 1 107 ? -16.226 8.486 12.560 1.00 94.25 107 LYS A O 1
ATOM 853 N N . ILE A 1 108 ? -16.574 9.167 14.684 1.00 95.19 108 ILE A N 1
ATOM 854 C CA . ILE A 1 108 ? -16.206 10.576 14.468 1.00 95.19 108 ILE A CA 1
ATOM 855 C C . ILE A 1 108 ? -14.731 10.666 14.064 1.00 95.19 108 ILE A C 1
ATOM 857 O O . ILE A 1 108 ? -14.413 11.184 12.995 1.00 95.19 108 ILE A O 1
ATOM 861 N N . VAL A 1 109 ? -13.841 10.060 14.855 1.00 95.25 109 VAL A N 1
ATOM 862 C CA . VAL A 1 109 ? -12.395 10.048 14.583 1.00 95.25 109 VAL A CA 1
ATOM 863 C C . VAL A 1 109 ? -12.070 9.348 13.259 1.00 95.25 109 VAL A C 1
ATOM 865 O O . VAL A 1 109 ? -11.139 9.758 12.571 1.00 95.25 109 VAL A O 1
ATOM 868 N N . ASN A 1 110 ? -12.828 8.322 12.854 1.00 95.50 110 ASN A N 1
ATOM 869 C CA . ASN A 1 110 ? -12.638 7.673 11.556 1.00 95.50 110 ASN A CA 1
ATOM 870 C C . ASN A 1 110 ? -12.945 8.622 10.392 1.00 95.50 110 ASN A C 1
ATOM 872 O O . ASN A 1 110 ? -12.200 8.660 9.415 1.00 95.50 110 ASN A O 1
ATOM 876 N N . ARG A 1 111 ? -14.007 9.429 10.504 1.00 96.19 111 ARG A N 1
ATOM 877 C CA . ARG A 1 111 ? -14.325 10.452 9.500 1.00 96.19 111 ARG A CA 1
ATOM 878 C C . ARG A 1 111 ? -13.203 11.484 9.398 1.00 96.19 111 ARG A C 1
ATOM 880 O O . ARG A 1 111 ? -12.716 11.736 8.300 1.00 96.19 111 ARG A O 1
ATOM 887 N N . GLU A 1 112 ? -12.734 11.993 10.536 1.00 95.38 112 GLU A N 1
ATOM 888 C CA . GLU A 1 112 ? -11.602 12.927 10.578 1.00 95.38 112 GLU A CA 1
ATOM 889 C C . GLU A 1 112 ? -10.326 12.313 9.983 1.00 95.38 112 GLU A C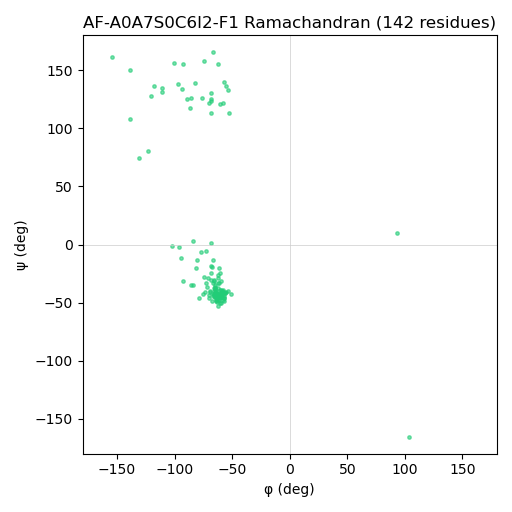 1
ATOM 891 O O . GLU A 1 112 ? -9.597 12.976 9.247 1.00 95.38 112 GLU A O 1
ATOM 896 N N . LEU A 1 113 ? -10.051 11.036 10.270 1.00 94.81 113 LEU A N 1
ATOM 897 C CA . LEU A 1 113 ? -8.898 10.318 9.730 1.00 94.81 113 LEU A CA 1
ATOM 898 C C . LEU A 1 113 ? -8.981 10.177 8.204 1.00 94.81 113 LEU A C 1
ATOM 900 O O . LEU A 1 113 ? -7.966 10.356 7.532 1.00 94.81 113 LEU A O 1
ATOM 904 N N . LEU A 1 114 ? -10.165 9.891 7.657 1.00 95.31 114 LEU A N 1
ATOM 905 C CA . LEU A 1 114 ? -10.384 9.796 6.211 1.00 95.31 114 LEU A CA 1
ATOM 906 C C . LEU A 1 114 ? -10.177 11.143 5.514 1.00 95.31 114 LEU A C 1
ATOM 908 O O . LEU A 1 114 ? -9.486 11.205 4.496 1.00 95.31 114 LEU A O 1
ATOM 912 N N 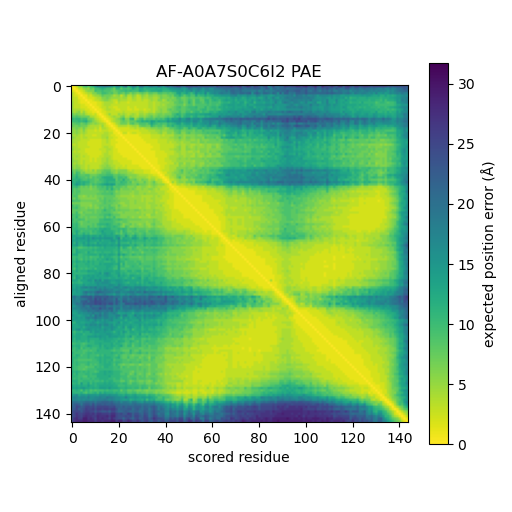. GLU A 1 115 ? -10.727 12.222 6.069 1.00 95.12 115 GLU A N 1
ATOM 913 C CA . GLU A 1 115 ? -10.525 13.582 5.552 1.00 95.12 115 GLU A CA 1
ATOM 914 C C . GLU A 1 115 ? -9.047 13.983 5.607 1.00 95.12 115 GLU A C 1
ATOM 916 O O . GLU A 1 115 ? -8.491 14.527 4.647 1.00 95.12 115 GLU A O 1
ATOM 921 N N . TYR A 1 116 ? -8.380 13.647 6.710 1.00 92.50 116 TYR A N 1
ATOM 922 C CA . TYR A 1 116 ? -6.961 13.900 6.907 1.00 92.50 116 TYR A CA 1
ATOM 923 C C . TYR A 1 116 ? -6.082 13.138 5.901 1.00 92.50 116 TYR A C 1
ATOM 925 O O . TYR A 1 116 ? -5.206 13.731 5.261 1.00 92.50 116 TYR A O 1
ATOM 933 N N . ASP A 1 117 ? -6.335 11.842 5.709 1.00 93.12 117 ASP A N 1
ATOM 934 C CA . ASP A 1 117 ? -5.612 11.014 4.738 1.00 93.12 117 ASP A CA 1
ATOM 935 C C . ASP A 1 117 ? -5.881 11.483 3.295 1.00 93.12 117 ASP A C 1
ATOM 937 O O . ASP A 1 117 ? -4.957 11.516 2.473 1.00 93.12 117 ASP A O 1
ATOM 941 N N . ALA A 1 118 ? -7.103 11.932 2.987 1.00 93.19 118 ALA A N 1
ATOM 942 C CA . ALA A 1 118 ? -7.442 12.517 1.690 1.00 93.19 118 ALA A CA 1
ATOM 943 C C . ALA A 1 118 ? -6.679 13.827 1.424 1.00 93.19 118 ALA A C 1
ATOM 945 O O . ALA A 1 118 ? -6.146 14.021 0.325 1.00 93.19 118 ALA A O 1
ATOM 946 N N . ALA A 1 119 ? -6.556 14.702 2.428 1.00 92.69 119 ALA A N 1
ATOM 947 C CA . ALA A 1 119 ? -5.794 15.945 2.317 1.00 92.69 119 ALA A CA 1
ATOM 948 C C . ALA A 1 119 ? -4.298 15.682 2.061 1.00 92.69 119 ALA A C 1
ATOM 950 O O . ALA A 1 119 ? -3.692 16.306 1.180 1.00 92.69 119 ALA A O 1
ATOM 951 N N . ILE A 1 120 ? -3.705 14.711 2.767 1.00 92.25 120 ILE A N 1
ATOM 952 C CA . ILE A 1 120 ? -2.315 14.289 2.533 1.00 92.25 120 ILE A CA 1
ATOM 953 C C . ILE A 1 120 ? -2.160 13.708 1.128 1.00 92.25 120 ILE A C 1
ATOM 955 O O . ILE A 1 120 ? -1.214 14.065 0.423 1.00 92.25 120 ILE A O 1
ATOM 959 N N . ALA A 1 121 ? -3.084 12.849 0.695 1.00 91.00 121 ALA A N 1
ATOM 960 C CA . ALA A 1 121 ? -3.046 12.258 -0.638 1.00 91.00 121 ALA A CA 1
ATOM 961 C C . ALA A 1 121 ? -3.121 13.328 -1.740 1.00 91.00 121 ALA A C 1
ATOM 963 O O . ALA A 1 121 ? -2.401 13.236 -2.737 1.00 91.00 121 ALA A O 1
ATOM 964 N N . LEU A 1 122 ? -3.938 14.370 -1.557 1.00 92.44 122 LEU A N 1
ATOM 965 C CA . LEU A 1 122 ? -4.017 15.493 -2.490 1.00 92.44 122 LEU A CA 1
ATOM 966 C C . LEU A 1 122 ? -2.702 16.283 -2.534 1.00 92.44 122 LEU A C 1
ATOM 968 O O . LEU A 1 122 ? -2.199 16.578 -3.620 1.00 92.44 122 LEU A O 1
ATOM 972 N N . LYS A 1 123 ? -2.116 16.586 -1.370 1.00 92.00 123 LYS A N 1
ATOM 973 C CA . LYS A 1 123 ? -0.814 17.265 -1.270 1.00 92.00 123 LYS A CA 1
ATOM 974 C C . LYS A 1 123 ? 0.295 16.449 -1.942 1.00 92.00 123 LYS A C 1
ATOM 976 O O . LYS A 1 123 ? 1.070 17.000 -2.720 1.00 92.00 123 LYS A O 1
ATOM 981 N N . ALA A 1 124 ? 0.312 15.137 -1.712 1.00 92.44 124 ALA A N 1
ATOM 982 C CA . ALA A 1 124 ? 1.251 14.207 -2.328 1.00 92.44 124 ALA A CA 1
ATOM 983 C C . ALA A 1 124 ? 1.097 14.142 -3.852 1.00 92.44 124 ALA A C 1
ATOM 985 O O . ALA A 1 124 ? 2.093 14.200 -4.565 1.00 92.44 124 ALA A O 1
ATOM 986 N N . LYS A 1 125 ? -0.136 14.081 -4.372 1.00 91.56 125 LYS A N 1
ATOM 987 C CA . LYS A 1 125 ? -0.390 14.123 -5.823 1.00 91.56 125 LYS A CA 1
ATOM 988 C C . LYS A 1 125 ? 0.113 15.421 -6.456 1.00 91.56 125 LYS A C 1
ATOM 990 O O . LYS A 1 125 ? 0.740 15.377 -7.511 1.00 91.56 125 LYS A O 1
ATOM 995 N N . LYS A 1 126 ? -0.117 16.564 -5.803 1.00 91.56 126 LYS A N 1
ATOM 996 C CA . LYS A 1 126 ? 0.357 17.867 -6.292 1.00 91.56 126 LYS A CA 1
ATOM 997 C C . LYS A 1 126 ? 1.885 17.939 -6.345 1.00 91.56 126 LYS A C 1
ATOM 999 O O . LYS A 1 126 ? 2.427 18.401 -7.342 1.00 91.56 126 LYS A O 1
ATOM 1004 N N . SER A 1 127 ? 2.586 17.441 -5.324 1.00 90.44 127 SER A N 1
ATOM 1005 C CA . SER A 1 127 ? 4.055 17.513 -5.276 1.00 90.44 127 SER A CA 1
ATOM 1006 C C . SER A 1 127 ? 4.759 16.634 -6.312 1.00 90.44 127 SER A C 1
ATOM 1008 O O . SER A 1 127 ? 5.906 16.904 -6.653 1.00 90.44 127 SER A O 1
ATOM 1010 N N . ILE A 1 128 ? 4.106 15.569 -6.791 1.00 91.31 128 ILE A N 1
ATOM 1011 C CA . ILE A 1 128 ? 4.731 14.609 -7.713 1.00 91.31 128 ILE A CA 1
ATOM 1012 C C . ILE A 1 128 ? 4.471 14.901 -9.187 1.00 91.31 128 ILE A C 1
ATOM 1014 O O . ILE A 1 128 ? 5.095 14.257 -10.024 1.00 91.31 128 ILE A O 1
ATOM 1018 N N . LEU A 1 129 ? 3.542 15.806 -9.516 1.00 88.94 129 LEU A N 1
ATOM 1019 C CA . LEU A 1 129 ? 3.028 15.950 -10.882 1.00 88.94 129 LEU A CA 1
ATOM 1020 C C . LEU A 1 129 ? 4.160 16.191 -11.894 1.00 88.94 129 LEU A C 1
ATOM 1022 O O . LEU A 1 129 ? 4.215 15.523 -12.920 1.00 88.94 129 LEU A O 1
ATOM 1026 N N . LYS A 1 130 ? 5.141 17.022 -11.517 1.00 87.19 130 LYS A N 1
ATOM 1027 C CA . LYS A 1 130 ? 6.355 17.279 -12.306 1.00 87.19 130 LYS A CA 1
ATOM 1028 C C . LYS A 1 130 ? 7.142 16.001 -12.640 1.00 87.19 130 LYS A C 1
ATOM 1030 O O . LYS A 1 130 ? 7.580 15.839 -13.767 1.00 87.19 130 LYS A O 1
ATOM 1035 N N . PHE A 1 131 ? 7.277 15.078 -11.688 1.00 87.06 131 PHE A N 1
ATOM 1036 C CA . PHE A 1 131 ? 8.042 13.833 -11.850 1.00 87.06 131 PHE A CA 1
ATOM 1037 C C . PHE A 1 131 ? 7.261 12.727 -12.572 1.00 87.06 131 PHE A C 1
ATOM 1039 O O . PHE A 1 131 ? 7.840 11.757 -13.055 1.00 87.06 131 PHE A O 1
ATOM 1046 N N . VAL A 1 132 ? 5.928 12.821 -12.601 1.00 88.44 132 VAL A N 1
ATOM 1047 C CA . VAL A 1 132 ? 5.080 11.856 -13.313 1.00 88.44 132 VAL A CA 1
ATOM 1048 C C . VAL A 1 132 ? 5.178 12.071 -14.820 1.00 88.44 132 VAL A C 1
ATOM 1050 O O . VAL A 1 132 ? 5.237 11.089 -15.568 1.00 88.44 132 VAL A O 1
ATOM 1053 N N . ASP A 1 133 ? 5.191 13.331 -15.246 1.00 84.25 133 ASP A N 1
ATOM 1054 C CA . ASP A 1 133 ? 5.230 13.702 -16.659 1.00 84.25 133 ASP A CA 1
ATOM 1055 C C . ASP A 1 133 ? 6.667 13.709 -17.203 1.00 84.25 133 ASP A C 1
ATOM 1057 O O . ASP A 1 133 ? 6.881 13.236 -18.317 1.00 84.25 133 ASP A O 1
ATOM 1061 N N . ASP A 1 134 ? 7.643 14.105 -16.381 1.00 83.88 134 ASP A N 1
ATOM 1062 C CA . ASP A 1 134 ? 9.073 14.093 -16.707 1.00 83.88 134 ASP A CA 1
ATOM 1063 C C . ASP A 1 134 ? 9.863 13.250 -15.681 1.00 83.88 134 ASP A C 1
ATOM 1065 O O . ASP A 1 134 ? 10.397 13.773 -14.693 1.00 83.88 134 ASP A O 1
ATOM 1069 N N . PRO A 1 135 ? 9.859 11.909 -15.820 1.00 78.50 135 PRO A N 1
ATOM 1070 C CA . PRO A 1 135 ? 10.633 11.051 -14.938 1.00 78.50 135 PRO A CA 1
ATOM 1071 C C . PRO A 1 135 ? 12.124 11.238 -15.233 1.00 78.50 135 PRO A C 1
ATOM 1073 O O . PRO A 1 135 ? 12.573 10.977 -16.346 1.00 78.50 135 PRO A O 1
ATOM 1076 N N . GLN A 1 136 ? 12.903 11.629 -14.220 1.00 69.44 136 GLN A N 1
ATOM 1077 C CA . GLN A 1 136 ? 14.358 11.682 -14.363 1.00 69.44 136 GLN A CA 1
ATOM 1078 C C . GLN A 1 136 ? 14.894 10.314 -14.817 1.00 69.44 136 GLN A C 1
ATOM 1080 O O . GLN A 1 136 ? 14.449 9.284 -14.291 1.00 69.44 136 GLN A O 1
ATOM 1085 N N . PRO A 1 137 ? 15.835 10.272 -15.777 1.00 61.59 137 PRO A N 1
ATOM 1086 C CA . PRO A 1 137 ? 16.441 9.020 -16.196 1.00 61.59 137 PRO A CA 1
ATOM 1087 C C . PRO A 1 137 ? 17.152 8.383 -14.996 1.00 61.59 137 PRO A C 1
ATOM 1089 O O . PRO A 1 137 ? 18.033 8.984 -14.390 1.00 61.59 137 PRO A O 1
ATOM 1092 N N . PHE A 1 138 ? 16.744 7.161 -14.639 1.00 58.34 138 PHE A N 1
ATOM 1093 C CA . PHE A 1 138 ? 17.318 6.403 -13.516 1.00 58.34 138 PHE A CA 1
ATOM 1094 C C . PHE A 1 138 ? 18.769 5.973 -13.763 1.00 58.34 138 PHE A C 1
ATOM 1096 O O . PHE A 1 138 ? 19.487 5.669 -12.817 1.00 58.34 138 PHE A O 1
ATOM 1103 N N . PHE A 1 139 ? 19.190 5.966 -15.025 1.00 53.12 139 PHE A N 1
ATOM 1104 C CA . PHE A 1 139 ? 20.543 5.675 -15.458 1.00 53.12 139 PHE A CA 1
ATOM 1105 C C . PHE A 1 139 ? 20.881 6.664 -16.568 1.00 53.12 139 PHE A C 1
ATOM 1107 O O . PHE A 1 139 ? 20.354 6.561 -17.675 1.00 53.12 139 PHE A O 1
ATOM 1114 N N . GLN A 1 140 ? 21.743 7.636 -16.279 1.00 51.69 140 GLN A N 1
ATOM 1115 C CA . GLN A 1 140 ? 22.629 8.092 -17.339 1.00 51.69 140 GLN A CA 1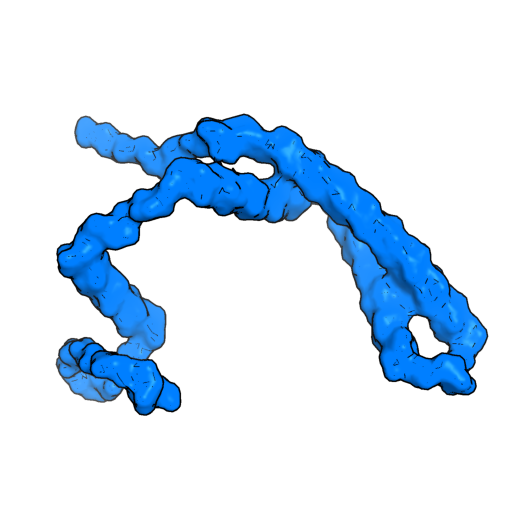
ATOM 1116 C C . GLN A 1 140 ? 23.580 6.917 -17.587 1.00 51.69 140 GLN A C 1
ATOM 1118 O O . GLN A 1 140 ? 24.158 6.425 -16.611 1.00 51.69 140 GLN A O 1
ATOM 1123 N N . PRO A 1 141 ? 23.691 6.389 -18.818 1.00 48.78 141 PRO A N 1
ATOM 1124 C CA . PRO A 1 141 ? 24.769 5.458 -19.110 1.00 48.78 141 PRO A CA 1
A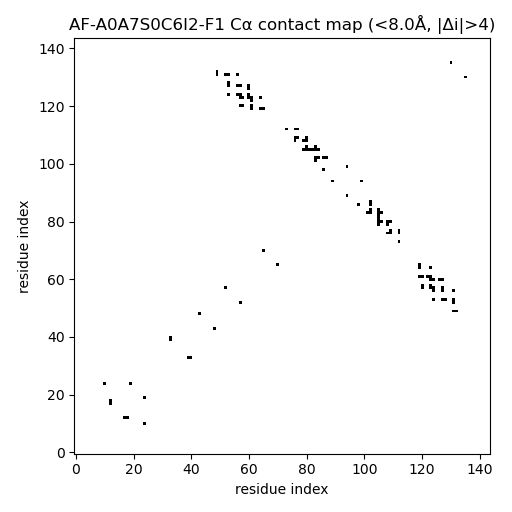TOM 1125 C C . PRO A 1 141 ? 26.071 6.151 -18.698 1.00 48.78 141 PRO A C 1
ATOM 1127 O O . PRO A 1 141 ? 26.241 7.341 -18.973 1.00 48.78 141 PRO A O 1
ATOM 1130 N N . LEU A 1 142 ? 26.935 5.439 -17.968 1.00 48.97 142 LEU A N 1
ATOM 1131 C CA . LEU A 1 142 ? 28.311 5.886 -17.778 1.00 48.97 142 LEU A CA 1
ATOM 1132 C C . LEU A 1 142 ? 28.845 6.137 -19.187 1.00 48.97 142 LEU A C 1
ATOM 1134 O O . LEU A 1 142 ? 28.867 5.218 -19.998 1.00 48.97 142 LEU A O 1
ATOM 1138 N N . SER A 1 143 ? 29.121 7.397 -19.506 1.00 53.06 143 SER A N 1
ATOM 1139 C CA . SER A 1 143 ? 29.801 7.754 -20.742 1.00 53.06 143 SER A CA 1
ATOM 1140 C C . SER A 1 143 ? 31.137 7.018 -20.750 1.00 53.06 143 SER A C 1
ATOM 1142 O O . SER A 1 143 ? 31.891 7.171 -19.785 1.00 53.06 143 SER A O 1
ATOM 1144 N N . ASP A 1 144 ? 31.347 6.199 -21.782 1.00 51.84 144 ASP A N 1
ATOM 1145 C CA . ASP A 1 144 ? 32.608 5.502 -22.063 1.00 51.84 144 ASP A CA 1
ATOM 1146 C C . ASP A 1 144 ? 33.801 6.472 -22.113 1.00 51.84 144 ASP A C 1
ATOM 1148 O O . ASP A 1 144 ? 33.624 7.615 -22.608 1.00 51.84 144 ASP A O 1
#